Protein AF-A0A3P6SIL5-F1 (afdb_monomer_lite)

Secondary structure (DSSP, 8-state):
-HHHHHHT-S----EE-GGGGGTT-GGG--HHHHHHH-SEEE-SPPPPSSHHHHHHHHHHHHHTHHHHGGG-BTTBEEE-----TT-SS---HHHHHHHHHH-

Foldseek 3Di:
DQVVVVVVVDDDAFEEAVQQVVPPPNVPDDLVVCLVRHQEYENHDEADQELVSLVVLLVVCVVCVVVQVVSDDHSYYYDSYDQNPPDPPGDDPVSSVVSVVRD

Radius of gyration: 15.09 Å; chains: 1; bounding box: 31×32×40 Å

Sequence (103 aa):
MERALNATGRPIMYSCEWPSYLYPDQLEVNYTEIRQSCNLWRNFHDISNSWHSVLSIINFYDKWQDKLIPAAGPGGWHDPDMLIIGLNPGLTVDQAKVQMSIW

InterPro domains:
  IPR002241 Glycoside hydrolase, family 27 [PF16499] (1-103)
  IPR002241 Glycoside hydrolase, family 27 [PTHR11452] (1-103)
  IPR013785 Aldolase-type TIM barrel [G3DSA:3.20.20.70] (1-103)
  IPR017853 Glycoside hydrolase superfamily [SSF51445] (1-103)

Organism: Cylicostephanus goldi (NCBI:txid71465)

pLDDT: mean 96.78, std 3.42, range [80.44, 98.75]

Structure (mmCIF, N/CA/C/O backbone):
data_AF-A0A3P6SIL5-F1
#
_entry.id   AF-A0A3P6SIL5-F1
#
loop_
_atom_site.group_PDB
_atom_site.id
_atom_site.type_symbol
_atom_site.label_atom_id
_atom_site.label_alt_id
_atom_site.label_comp_id
_atom_site.label_asym_id
_atom_site.label_entity_id
_atom_site.label_seq_id
_atom_site.pdbx_PDB_ins_code
_atom_site.Cartn_x
_atom_site.Cartn_y
_atom_site.Cartn_z
_atom_site.occupancy
_atom_site.B_iso_or_equiv
_atom_site.auth_seq_id
_atom_site.auth_comp_id
_atom_site.auth_asym_id
_atom_site.auth_atom_id
_atom_site.pdbx_PDB_model_num
ATOM 1 N N . MET A 1 1 ? -1.647 6.738 19.312 1.00 97.06 1 MET A N 1
ATOM 2 C CA . MET A 1 1 ? -1.614 7.985 18.521 1.00 97.06 1 MET A CA 1
ATOM 3 C C . MET A 1 1 ? -2.993 8.310 17.961 1.00 97.06 1 MET A C 1
ATOM 5 O O . MET A 1 1 ? -3.436 9.426 18.181 1.00 97.06 1 MET A O 1
ATOM 9 N N . GLU A 1 2 ? -3.702 7.346 17.356 1.00 97.50 2 GLU A N 1
ATOM 10 C CA . GLU A 1 2 ? -5.097 7.500 16.882 1.00 97.50 2 GLU A CA 1
ATOM 11 C C . GLU A 1 2 ? -5.999 8.275 17.865 1.00 97.50 2 GLU A C 1
ATOM 13 O O . GLU A 1 2 ? -6.455 9.364 17.528 1.00 97.50 2 GLU A O 1
ATOM 18 N N . ARG A 1 3 ? -6.135 7.813 19.118 1.00 98.12 3 ARG A N 1
ATOM 19 C CA . ARG A 1 3 ? -6.933 8.508 20.149 1.00 98.12 3 ARG A CA 1
ATOM 20 C C . ARG A 1 3 ? -6.571 9.984 20.348 1.00 98.12 3 ARG A C 1
ATOM 22 O O . ARG A 1 3 ? -7.452 10.806 20.577 1.00 98.12 3 ARG A O 1
ATOM 29 N N . ALA A 1 4 ? -5.283 10.323 20.279 1.00 98.62 4 ALA A N 1
ATOM 30 C CA . ALA A 1 4 ? -4.813 11.696 20.463 1.00 98.62 4 ALA A CA 1
ATOM 31 C C . ALA A 1 4 ? -5.148 12.575 19.249 1.00 98.62 4 ALA A C 1
ATOM 33 O O . ALA A 1 4 ? -5.563 13.715 19.430 1.00 98.62 4 ALA A O 1
ATOM 34 N N . LEU A 1 5 ? -5.026 12.035 18.029 1.00 98.69 5 LEU A N 1
ATOM 35 C CA . LEU A 1 5 ? -5.459 12.718 16.807 1.00 98.69 5 LEU A CA 1
ATOM 36 C C . LEU A 1 5 ? -6.972 12.962 16.828 1.00 98.69 5 LEU A C 1
ATOM 38 O O . LEU A 1 5 ? -7.413 14.081 16.572 1.00 98.69 5 LEU A O 1
ATOM 42 N N . ASN A 1 6 ? -7.755 11.954 17.219 1.00 98.44 6 ASN A N 1
ATOM 43 C CA . ASN A 1 6 ? -9.209 12.058 17.336 1.00 98.44 6 ASN A CA 1
ATOM 44 C C . ASN A 1 6 ? -9.632 13.123 18.369 1.00 98.44 6 ASN A C 1
ATOM 46 O O . ASN A 1 6 ? -10.512 13.941 18.105 1.00 98.44 6 ASN A O 1
ATOM 50 N N . ALA A 1 7 ? -8.936 13.204 19.510 1.00 98.69 7 ALA A N 1
ATOM 51 C CA . ALA A 1 7 ? -9.202 14.201 20.552 1.00 98.69 7 ALA A CA 1
ATOM 52 C C . ALA A 1 7 ? -9.013 15.664 20.099 1.00 98.69 7 ALA A C 1
ATOM 54 O O . ALA A 1 7 ? -9.524 16.570 20.756 1.00 98.69 7 ALA A O 1
ATOM 55 N N . THR A 1 8 ? -8.323 15.922 18.980 1.00 98.69 8 THR A N 1
ATOM 56 C CA . THR A 1 8 ? -8.216 17.279 18.412 1.00 98.69 8 THR A CA 1
ATOM 57 C C . THR A 1 8 ? -9.531 17.788 17.809 1.00 98.69 8 THR A C 1
ATOM 59 O O . THR A 1 8 ? -9.664 18.985 17.561 1.00 98.69 8 THR A O 1
ATOM 62 N N . GLY A 1 9 ? -10.486 16.893 17.520 1.00 98.44 9 GLY A N 1
ATOM 63 C CA . GLY A 1 9 ? -11.731 17.204 16.812 1.00 98.44 9 GLY A CA 1
ATOM 64 C C . GLY A 1 9 ? -11.562 17.485 15.312 1.00 98.44 9 GLY A C 1
ATOM 65 O O . GLY A 1 9 ? -12.553 17.728 14.624 1.00 98.44 9 GLY A O 1
ATOM 66 N N . ARG A 1 10 ? -10.332 17.447 14.777 1.00 98.69 10 ARG A N 1
ATOM 67 C CA . ARG A 1 10 ? -10.052 17.616 13.346 1.00 98.69 10 ARG A CA 1
ATOM 68 C C . ARG A 1 10 ? -9.971 16.246 12.661 1.00 98.69 10 ARG A C 1
ATOM 70 O O . ARG A 1 10 ? -9.171 15.417 13.091 1.00 98.69 10 ARG A O 1
ATOM 77 N N . PRO A 1 11 ? -10.692 16.019 11.548 1.00 98.38 11 PRO A N 1
ATOM 78 C CA . PRO A 1 11 ? -10.466 14.846 10.710 1.00 98.38 11 PRO A CA 1
ATOM 79 C C . PRO A 1 11 ? -9.052 14.886 10.113 1.00 98.38 11 PRO A C 1
ATOM 81 O O . PRO A 1 11 ? -8.738 15.751 9.291 1.00 98.38 11 PRO A O 1
ATOM 84 N N . ILE A 1 12 ? -8.188 13.974 10.557 1.00 98.62 12 ILE A N 1
ATOM 85 C CA . ILE A 1 12 ? -6.806 13.826 10.092 1.00 98.62 12 ILE A CA 1
ATOM 86 C C . ILE A 1 12 ? -6.643 12.388 9.619 1.00 98.62 12 ILE A C 1
ATOM 88 O O . ILE A 1 12 ? -6.886 11.457 10.381 1.00 98.62 12 ILE A O 1
ATOM 92 N N . MET A 1 13 ? -6.233 12.216 8.364 1.00 98.31 13 MET A N 1
ATOM 93 C CA . MET A 1 13 ? -5.900 10.900 7.833 1.00 98.31 13 MET A CA 1
ATOM 94 C C . MET A 1 13 ? -4.627 10.384 8.511 1.00 98.31 13 MET A C 1
ATOM 96 O O . MET A 1 13 ? -3.633 11.108 8.585 1.00 98.31 13 MET A O 1
ATOM 100 N N . TYR A 1 14 ? -4.669 9.154 9.024 1.00 98.62 14 TYR A N 1
ATOM 101 C CA . TYR A 1 14 ? -3.564 8.554 9.762 1.00 98.62 14 TYR A CA 1
ATOM 102 C C . TYR A 1 14 ? -2.972 7.353 9.014 1.00 98.62 14 TYR A C 1
ATOM 104 O O . TYR A 1 14 ? -3.598 6.294 8.927 1.00 98.62 14 TYR A O 1
ATOM 112 N N . SER A 1 15 ? -1.760 7.544 8.483 1.00 98.62 15 SER A N 1
ATOM 113 C CA . SER A 1 15 ? -0.923 6.487 7.905 1.00 98.62 15 SER A CA 1
ATOM 114 C C . SER A 1 15 ? -0.053 5.847 8.977 1.00 98.62 15 SER A C 1
ATOM 116 O O . SER A 1 15 ? 0.610 6.550 9.743 1.00 98.62 15 SER A O 1
ATOM 118 N N . CYS A 1 16 ? -0.067 4.519 9.041 1.00 98.56 16 CYS A N 1
ATOM 119 C CA . CYS A 1 16 ? 0.640 3.746 10.050 1.00 98.56 16 CYS A CA 1
ATOM 120 C C . CYS A 1 16 ? 1.688 2.829 9.428 1.00 98.56 16 CYS A C 1
ATOM 122 O O . CYS A 1 16 ? 1.413 2.099 8.489 1.00 98.56 16 CYS A O 1
ATOM 124 N N . GLU A 1 17 ? 2.861 2.740 10.038 1.00 98.12 17 GLU A N 1
ATOM 125 C CA . GLU A 1 17 ? 3.872 1.754 9.630 1.00 98.12 17 GLU A CA 1
ATOM 126 C C . GLU A 1 17 ? 3.894 0.520 10.534 1.00 98.12 17 GLU A C 1
ATOM 128 O O . GLU A 1 17 ? 4.744 -0.344 10.395 1.00 98.12 17 GLU A O 1
ATOM 133 N N . TRP A 1 18 ? 2.948 0.409 11.469 1.00 96.81 18 TRP A N 1
ATOM 134 C CA . TRP A 1 18 ? 2.940 -0.651 12.478 1.00 96.81 18 TRP A CA 1
ATOM 135 C C . TRP A 1 18 ? 3.179 -2.070 11.907 1.00 96.81 18 TRP A C 1
ATOM 137 O O . TRP A 1 18 ? 4.097 -2.727 12.402 1.00 96.81 18 TRP A O 1
ATOM 147 N N . PRO A 1 19 ? 2.463 -2.554 10.868 1.00 96.50 19 PRO A N 1
ATOM 148 C CA . PRO A 1 19 ? 2.704 -3.908 10.371 1.00 96.50 19 PRO A CA 1
ATOM 149 C C . PRO A 1 19 ? 4.091 -4.133 9.742 1.00 96.50 19 PRO A C 1
ATOM 151 O O . PRO A 1 19 ? 4.610 -5.243 9.860 1.00 96.50 19 PRO A O 1
ATOM 154 N N . SER A 1 20 ? 4.729 -3.129 9.125 1.00 96.38 20 SER A N 1
ATOM 155 C CA . SER A 1 20 ? 6.062 -3.302 8.515 1.00 96.38 20 SER A CA 1
ATOM 156 C C . SER A 1 20 ? 7.145 -3.617 9.552 1.00 96.38 20 SER A C 1
ATOM 158 O O . SER A 1 20 ? 8.044 -4.415 9.287 1.00 96.38 20 SER A O 1
ATOM 160 N N . TYR A 1 21 ? 7.014 -3.072 10.764 1.00 95.12 21 TYR A N 1
ATOM 161 C CA . TYR A 1 21 ? 7.920 -3.327 11.888 1.00 95.12 21 TYR A CA 1
ATOM 162 C C . TYR A 1 21 ? 7.705 -4.692 12.567 1.00 95.12 21 TYR A C 1
ATOM 164 O O . TYR A 1 21 ? 8.464 -5.040 13.469 1.00 95.12 21 TYR A O 1
ATOM 172 N N . LEU A 1 22 ? 6.702 -5.470 12.142 1.00 93.00 22 LEU A N 1
ATOM 173 C CA . LEU A 1 22 ? 6.470 -6.851 12.588 1.00 93.00 22 LEU A CA 1
ATOM 174 C C . LEU A 1 22 ? 6.985 -7.896 11.581 1.00 93.00 22 LEU A C 1
ATOM 176 O O . LEU A 1 22 ? 6.844 -9.097 11.797 1.00 93.00 22 LEU A O 1
ATOM 180 N N . TYR A 1 23 ? 7.580 -7.467 10.466 1.00 87.00 23 TYR A N 1
ATOM 181 C CA . TYR A 1 23 ? 8.196 -8.366 9.491 1.00 87.00 23 TYR A CA 1
ATOM 182 C C . TYR A 1 23 ? 9.396 -9.131 10.102 1.00 87.00 23 TYR A C 1
ATOM 184 O O . TYR A 1 23 ? 10.202 -8.508 10.796 1.00 87.00 23 TYR A O 1
ATOM 192 N N . PRO A 1 24 ? 9.591 -10.439 9.809 1.00 82.94 24 PRO A N 1
ATOM 193 C CA . PRO A 1 24 ? 8.881 -11.289 8.839 1.00 82.94 24 PRO A CA 1
ATOM 194 C C . PRO A 1 24 ? 7.709 -12.103 9.417 1.00 82.94 24 PRO A C 1
ATOM 196 O O . PRO A 1 24 ? 7.241 -13.046 8.777 1.00 82.94 24 PRO A O 1
ATOM 199 N N . ASP A 1 25 ? 7.226 -11.778 10.613 1.00 86.81 25 ASP A N 1
ATOM 200 C CA . ASP A 1 25 ? 6.211 -12.575 11.300 1.00 86.81 25 ASP A CA 1
ATOM 201 C C . ASP A 1 25 ? 4.795 -12.089 10.957 1.00 86.81 25 ASP A C 1
ATOM 203 O O . ASP A 1 25 ? 4.007 -11.685 11.809 1.00 86.81 25 ASP A O 1
ATOM 207 N N . GLN A 1 26 ? 4.422 -12.155 9.672 1.00 80.44 26 GLN A N 1
ATOM 208 C CA . GLN A 1 26 ? 3.104 -11.701 9.193 1.00 80.44 26 GLN A CA 1
ATOM 209 C C . GLN A 1 26 ? 1.931 -12.386 9.891 1.00 80.44 26 GLN A C 1
ATOM 211 O O . GLN A 1 26 ? 0.833 -11.831 9.890 1.00 80.44 26 GLN A O 1
ATOM 216 N N . LEU A 1 27 ? 2.122 -13.571 10.475 1.00 83.88 27 LEU A N 1
ATOM 217 C CA . LEU A 1 27 ? 1.089 -14.265 11.243 1.00 83.88 27 LEU A CA 1
ATOM 218 C C . LEU A 1 27 ? 0.702 -13.506 12.522 1.00 83.88 27 LEU A C 1
ATOM 220 O O . LEU A 1 27 ? -0.485 -13.488 12.840 1.00 83.88 27 LEU A O 1
ATOM 224 N N . GLU A 1 28 ? 1.638 -12.784 13.141 1.00 88.69 28 GLU A N 1
ATOM 225 C CA . GLU A 1 28 ? 1.430 -11.985 14.360 1.00 88.69 28 GLU A CA 1
ATOM 226 C C . GLU A 1 28 ? 0.641 -10.689 14.100 1.00 88.69 28 GLU A C 1
ATOM 228 O O . GLU A 1 28 ? 0.098 -10.072 15.015 1.00 88.69 28 GLU A O 1
ATOM 233 N N . VAL A 1 29 ? 0.533 -10.262 12.838 1.00 94.56 29 VAL A N 1
ATOM 234 C CA . VAL A 1 29 ? -0.162 -9.020 12.479 1.00 94.56 29 VAL A CA 1
ATOM 235 C C . VAL A 1 29 ? -1.678 -9.182 12.622 1.00 94.56 29 VAL A C 1
ATOM 237 O O . VAL A 1 29 ? -2.306 -9.958 11.890 1.00 94.56 29 VAL A O 1
ATOM 240 N N . ASN A 1 30 ? -2.283 -8.396 13.516 1.00 95.81 30 ASN A N 1
ATOM 241 C CA . ASN A 1 30 ? -3.731 -8.301 13.690 1.00 95.81 30 ASN A CA 1
ATOM 242 C C . ASN A 1 30 ? -4.320 -7.142 12.867 1.00 95.81 30 ASN A C 1
ATOM 244 O O . ASN A 1 30 ? -4.455 -6.014 13.344 1.00 95.81 30 ASN A O 1
ATOM 248 N N . TYR A 1 31 ? -4.721 -7.425 11.627 1.00 96.69 31 TYR A N 1
ATOM 249 C CA . TYR A 1 31 ? -5.293 -6.404 10.742 1.00 96.69 31 TYR A CA 1
ATOM 250 C C . TYR A 1 31 ? -6.622 -5.815 11.231 1.00 96.69 31 TYR A C 1
ATOM 252 O O . TYR A 1 31 ? -6.949 -4.689 10.860 1.00 96.69 31 TYR A O 1
ATOM 260 N N . THR A 1 32 ? -7.369 -6.518 12.088 1.00 96.06 32 THR A N 1
ATOM 261 C CA . THR A 1 32 ? -8.599 -5.980 12.688 1.00 96.06 32 THR A CA 1
ATOM 262 C C . THR A 1 32 ? -8.291 -4.771 13.569 1.00 96.06 32 THR A C 1
ATOM 264 O O . THR A 1 32 ? -8.969 -3.750 13.478 1.00 96.06 32 THR A O 1
ATOM 267 N N . GLU A 1 33 ? -7.243 -4.859 14.388 1.00 96.62 33 GLU A N 1
ATOM 268 C CA . GLU A 1 33 ? -6.824 -3.781 15.293 1.00 96.62 33 GLU A CA 1
ATOM 269 C C . GLU A 1 33 ? -6.181 -2.611 14.536 1.00 96.62 33 GLU A C 1
ATOM 271 O O . GLU A 1 33 ? -6.466 -1.441 14.811 1.00 96.62 33 GLU A O 1
ATOM 276 N N . ILE A 1 34 ? -5.370 -2.922 13.523 1.00 97.56 34 ILE A N 1
ATOM 277 C CA . ILE A 1 34 ? -4.747 -1.913 12.659 1.00 97.56 34 ILE A CA 1
ATOM 278 C C . ILE A 1 34 ? -5.822 -1.122 11.915 1.00 97.56 34 ILE A C 1
ATOM 280 O O . ILE A 1 34 ? -5.797 0.107 11.935 1.00 97.56 34 ILE A O 1
ATOM 284 N N . ARG A 1 35 ? -6.821 -1.800 11.338 1.00 97.38 35 ARG A N 1
ATOM 285 C CA . ARG A 1 35 ? -7.933 -1.152 10.630 1.00 97.38 35 ARG A CA 1
ATOM 286 C C . ARG A 1 35 ? -8.774 -0.255 11.539 1.00 97.38 35 ARG A C 1
ATOM 288 O O . ARG A 1 35 ? -9.277 0.765 11.083 1.00 97.38 35 ARG A O 1
ATOM 295 N N . GLN A 1 36 ? -8.939 -0.617 12.811 1.00 96.81 36 GLN A N 1
ATOM 296 C CA . GLN A 1 36 ? -9.637 0.234 13.782 1.00 96.81 36 GLN A CA 1
ATOM 297 C C . GLN A 1 36 ? -8.853 1.510 14.112 1.00 96.81 36 GLN A C 1
ATOM 299 O O . GLN A 1 36 ? -9.452 2.498 14.529 1.00 96.81 36 GLN A O 1
ATOM 304 N N . SER A 1 37 ? -7.532 1.486 13.925 1.00 97.75 37 SER A N 1
ATOM 305 C CA . SER A 1 37 ? -6.630 2.552 14.359 1.00 97.75 37 SER A CA 1
ATOM 306 C C . SER A 1 37 ? -6.133 3.451 13.220 1.00 97.75 37 SER A C 1
ATOM 308 O O . SER A 1 37 ? -5.782 4.601 13.465 1.00 97.75 37 SER A O 1
ATOM 310 N N . CYS A 1 38 ? -6.055 2.939 11.990 1.00 98.56 38 CYS A N 1
ATOM 311 C CA . CYS A 1 38 ? -5.299 3.533 10.886 1.00 98.56 38 CYS A CA 1
ATOM 312 C C . CYS A 1 38 ? -6.136 3.613 9.605 1.00 98.56 38 CYS A C 1
ATOM 314 O O . CYS A 1 38 ? -6.896 2.699 9.294 1.00 98.56 38 CYS A O 1
ATOM 316 N N . ASN A 1 39 ? -5.955 4.678 8.817 1.00 98.75 39 ASN A N 1
ATOM 317 C CA . ASN A 1 39 ? -6.636 4.821 7.524 1.00 98.75 39 ASN A CA 1
ATOM 318 C C . ASN A 1 39 ? -5.938 4.077 6.387 1.00 98.75 39 ASN A C 1
ATOM 320 O O . ASN A 1 39 ? -6.571 3.703 5.400 1.00 98.75 39 ASN A O 1
ATOM 324 N N . LEU A 1 40 ? -4.636 3.879 6.530 1.00 98.62 40 LEU A N 1
ATOM 325 C CA . LEU A 1 40 ? -3.820 3.011 5.702 1.00 98.62 40 LEU A CA 1
ATOM 326 C C . LEU A 1 40 ? -2.602 2.552 6.495 1.00 98.62 40 LEU A C 1
ATOM 328 O O . LEU A 1 40 ? -2.256 3.165 7.514 1.00 98.62 40 LEU A O 1
ATOM 332 N N . TRP A 1 41 ? -1.967 1.481 6.035 1.00 98.50 41 TRP A N 1
ATOM 333 C CA . TRP A 1 41 ? -0.800 0.941 6.710 1.00 98.50 41 TRP A CA 1
ATOM 334 C C . TRP A 1 41 ? 0.216 0.273 5.784 1.00 98.50 41 TRP A C 1
ATOM 336 O O . TRP A 1 41 ? -0.142 -0.523 4.914 1.00 98.50 41 TRP A O 1
ATOM 346 N N . ARG A 1 42 ? 1.502 0.554 6.024 1.00 98.50 42 ARG A N 1
ATOM 347 C CA . ARG A 1 42 ? 2.623 -0.071 5.312 1.00 98.50 42 ARG A CA 1
ATOM 348 C C . ARG A 1 42 ? 2.825 -1.494 5.820 1.00 98.50 42 ARG A C 1
ATOM 350 O O . ARG A 1 42 ? 3.071 -1.695 7.008 1.00 98.50 42 ARG A O 1
ATOM 357 N N . ASN A 1 43 ? 2.747 -2.478 4.926 1.00 97.25 43 ASN A N 1
ATOM 358 C CA . ASN A 1 43 ? 2.899 -3.895 5.291 1.00 97.25 43 ASN A CA 1
ATOM 359 C C . ASN A 1 43 ? 4.319 -4.444 5.134 1.00 97.25 43 ASN A C 1
ATOM 361 O O . ASN A 1 43 ? 4.666 -5.439 5.770 1.00 97.25 43 ASN A O 1
ATOM 365 N N . PHE A 1 44 ? 5.109 -3.850 4.242 1.00 97.38 44 PHE A N 1
ATOM 366 C CA . PHE A 1 44 ? 6.361 -4.431 3.765 1.00 97.38 44 PHE A CA 1
ATOM 367 C C . PHE A 1 44 ? 7.471 -3.380 3.663 1.00 97.38 44 PHE A C 1
ATOM 369 O O . PHE A 1 44 ? 7.289 -2.253 4.112 1.00 97.38 44 PHE A O 1
ATOM 376 N N . HIS A 1 45 ? 8.635 -3.774 3.149 1.00 96.94 45 HIS A N 1
ATOM 377 C CA . HIS A 1 45 ? 9.816 -2.924 3.032 1.00 96.94 45 HIS A CA 1
ATOM 378 C C . HIS A 1 45 ? 9.589 -1.683 2.168 1.00 96.94 45 HIS A C 1
ATOM 380 O O . HIS A 1 45 ? 8.758 -1.688 1.260 1.00 96.94 45 HIS A O 1
ATOM 386 N N . ASP A 1 46 ? 10.404 -0.664 2.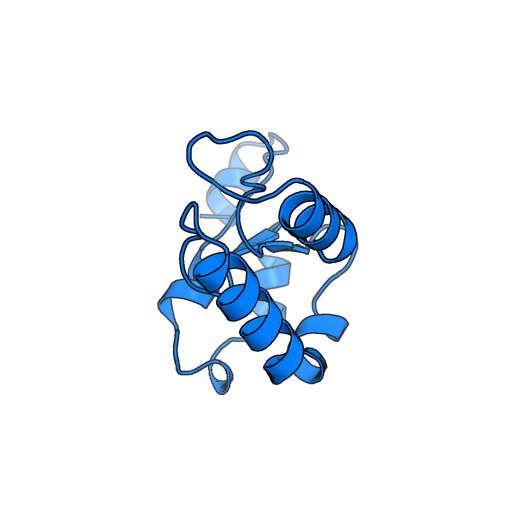434 1.00 98.44 46 ASP A N 1
ATOM 387 C CA . ASP A 1 46 ? 10.468 0.559 1.645 1.00 98.44 46 ASP A CA 1
ATOM 388 C C . ASP A 1 46 ? 10.725 0.260 0.164 1.00 98.44 46 ASP A C 1
ATOM 390 O O . ASP A 1 46 ? 11.588 -0.555 -0.196 1.00 98.44 46 ASP A O 1
ATOM 394 N N . ILE A 1 47 ? 10.012 0.967 -0.709 1.00 98.50 47 ILE A N 1
ATOM 395 C CA . ILE A 1 47 ? 10.275 0.934 -2.136 1.00 98.50 47 ILE A CA 1
ATOM 396 C C . ILE A 1 47 ? 11.572 1.683 -2.443 1.00 98.50 47 ILE A C 1
ATOM 398 O O . ILE A 1 47 ? 11.783 2.838 -2.077 1.00 98.50 47 ILE A O 1
ATOM 402 N N . SER A 1 48 ? 12.458 1.019 -3.174 1.00 97.94 48 SER A N 1
ATOM 403 C CA . SER A 1 48 ? 13.611 1.647 -3.808 1.00 97.94 48 SER A CA 1
ATOM 404 C C . SER A 1 48 ? 13.324 1.877 -5.286 1.00 97.94 48 SER A C 1
ATOM 406 O O . SER A 1 48 ? 12.519 1.171 -5.894 1.00 97.94 48 SER A O 1
ATOM 408 N N . ASN A 1 49 ? 14.015 2.845 -5.889 1.00 97.44 49 ASN A N 1
ATOM 409 C CA . ASN A 1 49 ? 13.891 3.168 -7.309 1.00 97.44 49 ASN A CA 1
ATOM 410 C C . ASN A 1 49 ? 14.536 2.083 -8.205 1.00 97.44 49 ASN A C 1
ATOM 412 O O . ASN A 1 49 ? 15.555 2.306 -8.858 1.00 97.44 49 ASN A O 1
ATOM 416 N N . SER A 1 50 ? 13.987 0.867 -8.172 1.00 97.88 50 SER A N 1
ATOM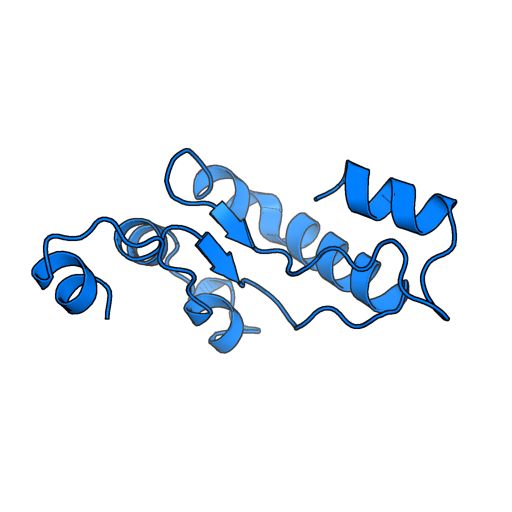 417 C CA . SER A 1 50 ? 14.454 -0.292 -8.925 1.00 97.88 50 SER A CA 1
ATOM 418 C C . SER A 1 50 ? 13.312 -1.263 -9.235 1.00 97.88 50 SER A C 1
ATOM 420 O O . SER A 1 50 ? 12.400 -1.469 -8.433 1.00 97.88 50 SER A O 1
ATOM 422 N N . TRP A 1 51 ? 13.398 -1.935 -10.386 1.00 98.06 51 TRP A N 1
ATOM 423 C CA . TRP A 1 51 ? 12.432 -2.972 -10.766 1.00 98.06 51 TRP A CA 1
ATOM 424 C C . TRP A 1 51 ? 12.399 -4.148 -9.783 1.00 98.06 51 TRP A C 1
ATOM 426 O O . TRP A 1 51 ? 11.343 -4.720 -9.523 1.00 98.06 51 TRP A O 1
ATOM 436 N N . HIS A 1 52 ? 13.551 -4.485 -9.199 1.00 98.31 52 HIS A N 1
ATOM 437 C CA . HIS A 1 52 ? 13.641 -5.538 -8.193 1.00 98.31 52 HIS A CA 1
ATOM 438 C C . HIS A 1 52 ? 12.787 -5.220 -6.958 1.00 98.31 52 HIS A C 1
ATOM 440 O O . HIS A 1 52 ? 12.110 -6.107 -6.448 1.00 98.31 52 HIS A O 1
ATOM 446 N N . SER A 1 53 ? 12.769 -3.955 -6.524 1.00 98.38 53 SER A N 1
ATOM 447 C CA . SER A 1 53 ? 11.935 -3.505 -5.405 1.00 98.38 53 SER A CA 1
ATOM 448 C C . SER A 1 53 ? 10.447 -3.593 -5.710 1.00 98.38 53 SER A C 1
ATOM 450 O O . SER A 1 53 ? 9.672 -4.041 -4.875 1.00 98.38 53 SER A O 1
ATOM 452 N N . VAL A 1 54 ? 10.044 -3.191 -6.919 1.00 98.69 54 VAL A N 1
ATOM 453 C CA . VAL A 1 54 ? 8.646 -3.290 -7.360 1.00 98.69 54 VAL A CA 1
ATOM 454 C C . VAL A 1 54 ? 8.188 -4.747 -7.320 1.00 98.69 54 VAL A C 1
ATOM 456 O O . VAL A 1 54 ? 7.152 -5.059 -6.740 1.00 98.69 54 VAL A O 1
ATOM 459 N N . LEU A 1 55 ? 8.993 -5.660 -7.871 1.00 98.56 55 LEU A N 1
ATOM 460 C CA . LEU A 1 55 ? 8.677 -7.086 -7.866 1.00 98.56 55 LEU A CA 1
ATOM 461 C C . LEU A 1 55 ? 8.666 -7.698 -6.463 1.00 98.56 55 LEU A C 1
ATOM 463 O O . LEU A 1 55 ? 7.819 -8.545 -6.193 1.00 98.56 55 LEU A O 1
ATOM 467 N N . SER A 1 56 ? 9.580 -7.307 -5.570 1.00 98.50 56 SER A N 1
ATOM 468 C CA . SER A 1 56 ? 9.597 -7.854 -4.209 1.00 98.50 56 SER A CA 1
ATOM 469 C C . SER A 1 56 ? 8.334 -7.475 -3.431 1.00 98.50 56 SER A C 1
ATOM 471 O O . SER A 1 56 ? 7.786 -8.325 -2.731 1.00 98.50 56 SER A O 1
ATOM 473 N N . ILE A 1 57 ? 7.829 -6.250 -3.616 1.00 98.75 57 ILE A N 1
ATOM 474 C CA . ILE A 1 57 ? 6.561 -5.787 -3.040 1.00 98.75 57 ILE A CA 1
ATOM 475 C C . ILE A 1 57 ? 5.386 -6.575 -3.627 1.00 98.75 57 ILE A C 1
ATOM 477 O O . ILE A 1 57 ? 4.612 -7.150 -2.864 1.00 98.75 57 ILE A O 1
ATOM 481 N N . ILE A 1 58 ? 5.279 -6.684 -4.957 1.00 98.69 58 ILE A N 1
ATOM 482 C CA . ILE A 1 58 ? 4.209 -7.465 -5.608 1.00 98.69 58 ILE A CA 1
ATOM 483 C C . ILE A 1 58 ? 4.196 -8.910 -5.082 1.00 98.69 58 ILE A C 1
ATOM 485 O O . ILE A 1 58 ? 3.149 -9.414 -4.682 1.00 98.69 58 ILE A O 1
ATOM 489 N N . ASN A 1 59 ? 5.364 -9.555 -5.006 1.00 98.50 59 ASN A N 1
ATOM 490 C CA . ASN A 1 59 ? 5.491 -10.931 -4.519 1.00 98.50 59 ASN A CA 1
ATOM 491 C C . ASN A 1 59 ? 5.091 -11.081 -3.043 1.00 98.50 59 ASN A C 1
ATOM 493 O O . ASN A 1 59 ? 4.542 -12.112 -2.657 1.00 98.50 59 ASN A O 1
ATOM 497 N N . PHE A 1 60 ? 5.367 -10.079 -2.201 1.00 97.75 60 PHE A N 1
ATOM 498 C CA . PHE A 1 60 ? 4.914 -10.082 -0.811 1.00 97.75 60 PHE A CA 1
ATOM 499 C C . PHE A 1 60 ? 3.383 -10.056 -0.728 1.00 97.75 60 PHE A C 1
ATOM 501 O O . PHE A 1 60 ? 2.796 -10.850 0.009 1.00 97.75 60 PHE A O 1
ATOM 508 N N . TYR A 1 61 ? 2.743 -9.168 -1.491 1.00 97.81 61 TYR A N 1
ATOM 509 C CA . TYR A 1 61 ? 1.289 -9.033 -1.493 1.00 97.81 61 TYR A CA 1
ATOM 510 C C . TYR A 1 61 ? 0.593 -10.271 -2.064 1.00 97.81 61 TYR A C 1
ATOM 512 O O . TYR A 1 61 ? -0.371 -10.735 -1.462 1.00 97.81 61 TYR A O 1
ATOM 520 N N . ASP A 1 62 ? 1.116 -10.854 -3.147 1.00 98.12 62 ASP A N 1
ATOM 521 C CA . ASP A 1 62 ? 0.608 -12.108 -3.721 1.00 98.12 62 ASP A CA 1
ATOM 522 C C . ASP A 1 62 ? 0.692 -13.269 -2.717 1.00 98.12 62 ASP A C 1
ATOM 524 O O . ASP A 1 62 ? -0.294 -13.964 -2.462 1.00 98.12 62 ASP A O 1
ATOM 528 N N . LYS A 1 63 ? 1.844 -13.417 -2.046 1.00 97.00 63 LYS A N 1
ATOM 529 C CA . LYS A 1 63 ? 2.067 -14.471 -1.045 1.00 97.00 63 LYS A CA 1
ATOM 530 C C . LYS A 1 63 ? 1.078 -14.411 0.124 1.00 97.00 63 LYS A C 1
ATOM 532 O O . LYS A 1 63 ? 0.725 -15.453 0.672 1.00 97.00 63 LYS A O 1
ATOM 537 N N . TRP A 1 64 ? 0.669 -13.213 0.540 1.00 96.50 64 TRP A N 1
ATOM 538 C CA . TRP A 1 64 ? -0.181 -13.004 1.718 1.00 96.50 64 TRP A CA 1
ATOM 539 C C . TRP A 1 64 ? -1.619 -12.594 1.378 1.00 96.50 64 TRP A C 1
ATOM 541 O O . TRP A 1 64 ? -2.376 -12.229 2.282 1.00 96.50 64 TRP A O 1
ATOM 551 N N . GLN A 1 65 ? -2.018 -12.671 0.105 1.00 96.56 65 GLN A N 1
ATOM 552 C CA . GLN A 1 65 ? -3.276 -12.108 -0.388 1.00 96.56 65 GLN A CA 1
ATOM 553 C C . GLN A 1 65 ? -4.514 -12.593 0.379 1.00 96.56 65 GLN A C 1
ATOM 555 O O . GLN A 1 65 ? -5.363 -11.775 0.723 1.00 96.56 65 GLN A O 1
ATOM 560 N N . ASP A 1 66 ? -4.574 -13.871 0.765 1.00 96.00 66 ASP A N 1
ATOM 561 C CA . ASP A 1 66 ? -5.715 -14.439 1.500 1.00 96.00 66 ASP A CA 1
ATOM 562 C C . ASP A 1 66 ? -5.920 -13.785 2.877 1.00 96.00 66 ASP A C 1
ATOM 564 O O . ASP A 1 66 ? -7.048 -13.661 3.355 1.00 96.00 66 ASP A O 1
ATOM 568 N N . LYS A 1 67 ? -4.833 -13.325 3.513 1.00 94.50 67 LYS A N 1
ATOM 569 C CA . LYS A 1 67 ? -4.879 -12.587 4.784 1.00 94.50 67 LYS A CA 1
ATOM 570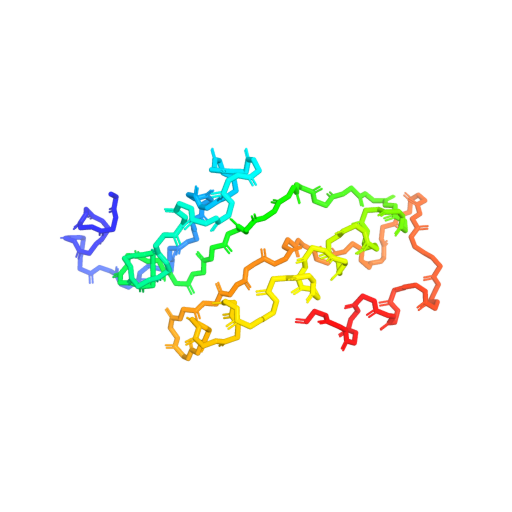 C C . LYS A 1 67 ? -5.110 -11.090 4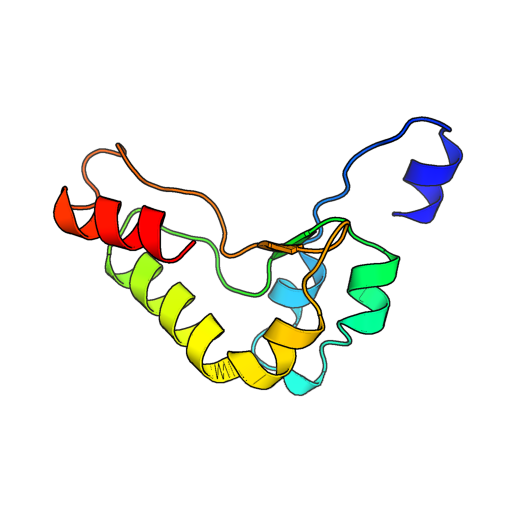.564 1.00 94.50 67 LYS A C 1
ATOM 572 O O . LYS A 1 67 ? -5.763 -10.449 5.385 1.00 94.50 67 LYS A O 1
ATOM 577 N N . LEU A 1 68 ? -4.562 -10.525 3.487 1.00 96.25 68 LEU A N 1
ATOM 578 C CA . LEU A 1 68 ? -4.602 -9.087 3.215 1.00 96.25 68 LEU A CA 1
ATOM 579 C C . LEU A 1 68 ? -5.943 -8.643 2.618 1.00 96.25 68 LEU A C 1
ATOM 581 O O . LEU A 1 68 ? -6.530 -7.682 3.112 1.00 96.25 68 LEU A O 1
ATOM 585 N N . ILE A 1 69 ? -6.459 -9.331 1.598 1.00 97.50 69 ILE A N 1
ATOM 586 C CA . ILE A 1 69 ? -7.666 -8.926 0.857 1.00 97.50 69 ILE A CA 1
ATOM 587 C C . ILE A 1 69 ? -8.856 -8.622 1.789 1.00 97.50 69 ILE A C 1
ATOM 589 O O . ILE A 1 69 ? -9.439 -7.546 1.645 1.00 97.50 69 ILE A O 1
ATOM 593 N N . PRO A 1 70 ? -9.196 -9.460 2.793 1.00 97.06 70 PRO A N 1
ATOM 594 C CA . PRO A 1 70 ? -10.345 -9.195 3.665 1.00 97.06 70 PRO A CA 1
ATOM 595 C C . PRO A 1 70 ? -10.189 -7.965 4.572 1.00 97.06 70 PRO A C 1
ATOM 597 O O . PRO A 1 70 ? -11.180 -7.461 5.097 1.00 97.06 70 PRO A O 1
ATOM 600 N N . ALA A 1 71 ? -8.960 -7.490 4.796 1.00 96.75 71 ALA A N 1
ATOM 601 C CA . ALA A 1 71 ? -8.677 -6.364 5.682 1.00 96.75 71 ALA A CA 1
ATOM 602 C C . ALA A 1 71 ? -8.810 -4.992 4.999 1.00 96.75 71 ALA A C 1
ATOM 604 O O . ALA A 1 71 ? -8.935 -3.977 5.694 1.00 96.75 71 ALA A O 1
ATOM 605 N N . ALA A 1 72 ? -8.775 -4.937 3.665 1.00 97.50 72 ALA A N 1
ATOM 606 C CA . ALA A 1 72 ? -8.872 -3.697 2.901 1.00 97.50 72 ALA A CA 1
ATOM 607 C C . ALA A 1 72 ? -10.328 -3.303 2.613 1.00 97.50 72 ALA A C 1
ATOM 609 O O . ALA A 1 72 ? -11.208 -4.142 2.447 1.00 97.50 72 ALA A O 1
ATOM 610 N N . GLY A 1 73 ? -10.586 -2.000 2.532 1.00 97.62 73 GLY A N 1
ATOM 611 C CA . GLY A 1 73 ? -11.900 -1.448 2.199 1.00 97.62 73 GLY A CA 1
ATOM 612 C C . GLY A 1 73 ? -12.051 -0.010 2.692 1.00 97.62 73 GLY A C 1
ATOM 613 O O . GLY A 1 73 ? -11.178 0.471 3.415 1.00 97.62 73 GLY A O 1
ATOM 614 N N . PRO A 1 74 ? -13.166 0.683 2.395 1.00 98.38 74 PRO A N 1
ATOM 615 C CA . PRO A 1 74 ? -13.341 2.104 2.706 1.0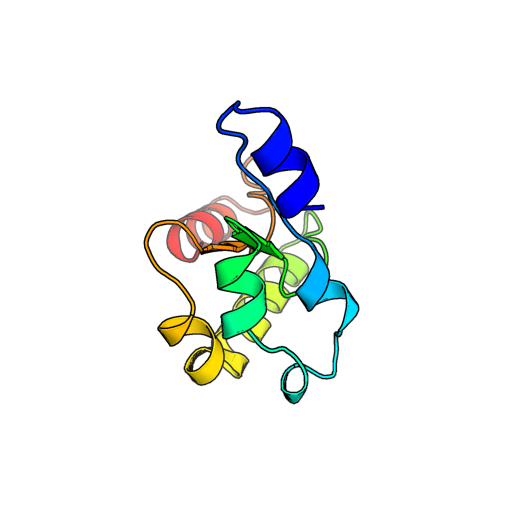0 98.38 74 PRO A CA 1
ATOM 616 C C . PRO A 1 74 ? -12.894 2.488 4.124 1.00 98.38 74 PRO A C 1
ATOM 618 O O . PRO A 1 74 ? -13.356 1.909 5.106 1.00 98.38 74 PRO A O 1
ATOM 621 N N . GLY A 1 75 ? -11.963 3.440 4.218 1.00 97.44 75 GLY A N 1
ATOM 622 C CA . GLY A 1 75 ? -11.406 3.925 5.485 1.00 97.44 75 GLY A CA 1
ATOM 623 C C . GLY A 1 75 ? -10.222 3.130 6.049 1.00 97.44 75 GLY A C 1
ATOM 624 O O . GLY A 1 75 ? -9.715 3.539 7.087 1.00 97.44 75 GLY A O 1
ATOM 625 N N . GLY A 1 76 ? -9.773 2.059 5.382 1.00 98.19 76 GLY A N 1
ATOM 626 C CA . GLY A 1 76 ? -8.610 1.256 5.771 1.00 98.19 76 GLY A CA 1
ATOM 627 C C . GLY A 1 76 ? -7.975 0.550 4.570 1.00 98.19 76 GLY A C 1
ATOM 628 O O . GLY A 1 76 ? -8.574 -0.379 4.019 1.00 98.19 76 GLY A O 1
ATOM 629 N N . TRP A 1 77 ? -6.780 0.978 4.172 1.00 98.62 77 TRP A N 1
ATOM 630 C CA . TRP A 1 77 ? -6.100 0.508 2.961 1.00 98.62 77 TRP A CA 1
ATOM 631 C C . TRP A 1 77 ? -4.723 -0.081 3.255 1.00 98.62 77 TRP A C 1
ATOM 633 O O . TRP A 1 77 ? -4.003 0.384 4.135 1.00 98.62 77 TRP A O 1
ATOM 643 N N . HIS A 1 78 ? -4.325 -1.079 2.476 1.00 98.31 78 HIS A N 1
ATOM 644 C CA . HIS A 1 78 ? -2.927 -1.493 2.461 1.00 98.31 78 HIS A CA 1
ATOM 645 C C . HIS A 1 78 ? -2.095 -0.465 1.701 1.00 98.31 78 HIS A C 1
ATOM 647 O O . HIS A 1 78 ? -2.533 0.033 0.667 1.00 98.31 78 HIS A O 1
ATOM 653 N N . ASP A 1 79 ? -0.903 -0.178 2.205 1.00 98.69 79 ASP A N 1
ATOM 654 C CA . ASP A 1 79 ? 0.066 0.711 1.575 1.00 98.69 79 ASP A CA 1
ATOM 655 C C . ASP A 1 79 ? 1.255 -0.123 1.051 1.00 98.69 79 ASP A C 1
ATOM 657 O O . ASP A 1 79 ? 2.066 -0.625 1.845 1.00 98.69 79 ASP A O 1
ATOM 661 N N . PRO A 1 80 ? 1.340 -0.375 -0.272 1.00 98.31 80 PRO A N 1
ATOM 662 C CA . PRO A 1 80 ? 2.495 -1.001 -0.920 1.00 98.31 80 PRO A CA 1
ATOM 663 C C . PRO A 1 80 ? 3.658 -0.021 -1.160 1.00 98.31 80 PRO A C 1
ATOM 665 O O . PRO A 1 80 ? 4.579 -0.354 -1.903 1.00 98.31 80 PRO A O 1
ATOM 668 N N . ASP A 1 81 ? 3.634 1.149 -0.517 1.00 98.56 81 ASP A N 1
ATOM 669 C CA . ASP A 1 81 ? 4.573 2.257 -0.674 1.00 98.56 81 ASP A CA 1
ATOM 670 C C . ASP A 1 81 ? 4.417 3.007 -2.016 1.00 98.56 81 ASP A C 1
ATOM 672 O O . ASP A 1 81 ? 3.570 2.702 -2.862 1.00 98.56 81 ASP A O 1
ATOM 676 N N . MET A 1 82 ? 5.209 4.062 -2.184 1.00 98.56 82 MET A N 1
ATOM 677 C CA . MET A 1 82 ? 5.066 5.096 -3.204 1.00 98.56 82 MET A CA 1
ATOM 678 C C . MET A 1 82 ? 5.156 4.590 -4.654 1.00 98.56 82 MET A C 1
ATOM 680 O O . MET A 1 82 ? 5.897 3.667 -4.997 1.00 98.56 82 MET A O 1
ATOM 684 N N . LEU A 1 83 ? 4.497 5.316 -5.562 1.00 98.62 83 LEU A N 1
ATOM 685 C CA . LEU A 1 83 ? 4.795 5.231 -6.992 1.00 98.62 83 LEU A CA 1
ATOM 686 C C . LEU A 1 83 ? 6.178 5.834 -7.276 1.00 98.62 83 LEU A C 1
ATOM 688 O O . LEU A 1 83 ? 6.456 6.968 -6.890 1.00 98.62 83 LEU A O 1
ATOM 692 N N . ILE A 1 84 ? 7.021 5.105 -8.011 1.00 98.31 84 ILE A N 1
ATOM 693 C CA . ILE A 1 84 ? 8.358 5.564 -8.442 1.00 98.31 84 ILE A CA 1
ATOM 694 C C . ILE A 1 84 ? 8.391 5.913 -9.940 1.00 98.31 84 ILE A C 1
ATOM 696 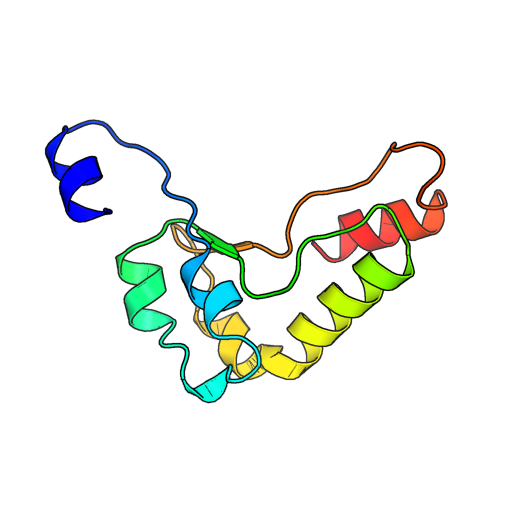O O . ILE A 1 84 ? 9.450 6.071 -10.550 1.00 98.31 84 ILE A O 1
ATOM 700 N N . ILE A 1 85 ? 7.211 6.032 -10.550 1.00 98.12 85 ILE A N 1
ATOM 701 C CA . ILE A 1 85 ? 7.016 6.383 -11.956 1.00 98.12 85 ILE A CA 1
ATOM 702 C C . ILE A 1 85 ? 7.608 7.771 -12.231 1.00 98.12 85 ILE A C 1
ATOM 704 O O . ILE A 1 85 ? 7.274 8.748 -11.565 1.00 98.12 85 ILE A O 1
ATOM 708 N N . GLY A 1 86 ? 8.463 7.865 -13.251 1.00 96.00 86 GLY A N 1
ATOM 709 C CA . GLY A 1 86 ? 9.073 9.127 -13.685 1.00 96.00 86 GLY A CA 1
ATOM 710 C C . GLY A 1 86 ? 10.393 9.487 -12.993 1.00 96.00 86 GLY A C 1
ATOM 711 O O . GLY A 1 86 ? 11.005 10.487 -13.369 1.00 96.00 86 GLY A O 1
ATOM 712 N N . LEU A 1 87 ? 10.869 8.683 -12.034 1.00 95.50 87 LEU A N 1
ATOM 713 C CA . LEU A 1 87 ? 12.202 8.855 -11.448 1.00 95.50 87 LEU A CA 1
ATOM 714 C C . LEU A 1 87 ? 13.305 8.388 -12.415 1.00 95.50 87 LEU A C 1
ATOM 716 O O . LEU A 1 87 ? 13.161 7.366 -13.084 1.00 95.50 87 LEU A O 1
ATOM 720 N N . ASN A 1 88 ? 14.424 9.125 -12.468 1.00 89.25 88 ASN A N 1
ATOM 721 C CA . ASN A 1 88 ? 15.541 8.873 -13.388 1.00 89.25 88 ASN A CA 1
ATOM 722 C C . ASN A 1 88 ? 16.907 8.867 -12.663 1.00 89.25 88 ASN A C 1
ATOM 724 O O . ASN A 1 88 ? 17.179 9.809 -11.916 1.00 89.25 88 ASN A O 1
ATOM 728 N N . PRO A 1 89 ? 17.796 7.882 -12.923 1.00 90.38 89 PRO A N 1
ATOM 729 C CA . PRO A 1 89 ? 17.520 6.629 -13.641 1.00 90.38 89 PRO A CA 1
ATOM 730 C C . PRO A 1 89 ? 16.533 5.763 -12.840 1.00 90.38 89 PRO A C 1
ATOM 732 O O . PRO A 1 89 ? 16.534 5.837 -11.618 1.00 90.38 89 PRO A O 1
ATOM 735 N N . GLY A 1 90 ? 15.684 4.967 -13.492 1.00 92.19 90 GLY A N 1
ATOM 736 C CA . GLY A 1 90 ? 14.624 4.229 -12.797 1.00 92.19 90 GLY A CA 1
ATOM 737 C C . GLY A 1 90 ? 13.934 3.187 -13.671 1.00 92.19 90 GLY A C 1
ATOM 738 O O . GLY A 1 90 ? 14.581 2.506 -14.469 1.00 92.19 90 GLY A O 1
ATOM 739 N N . LEU A 1 91 ? 12.619 3.050 -13.502 1.00 97.94 91 LEU A N 1
ATOM 740 C CA . LEU A 1 91 ? 11.807 2.083 -14.240 1.00 97.94 91 LEU A CA 1
ATOM 741 C C . LEU A 1 91 ? 11.794 2.363 -15.750 1.00 97.94 91 LEU A C 1
ATOM 743 O O . LEU A 1 91 ? 11.724 3.513 -16.187 1.00 97.94 91 LEU A O 1
ATOM 747 N N . THR A 1 92 ? 11.772 1.302 -16.561 1.00 98.06 92 THR A N 1
ATOM 748 C CA . THR A 1 92 ? 11.393 1.433 -17.976 1.00 98.06 92 THR A CA 1
ATOM 749 C C . THR A 1 92 ? 9.922 1.842 -18.094 1.00 98.06 92 THR A C 1
ATOM 751 O O . THR A 1 92 ? 9.134 1.659 -17.164 1.00 98.06 92 THR A O 1
ATOM 754 N N . VAL A 1 93 ? 9.511 2.350 -19.260 1.00 98.00 93 VAL A N 1
ATOM 755 C CA . VAL A 1 93 ? 8.101 2.707 -19.519 1.00 98.00 93 VAL A CA 1
ATOM 756 C C . VAL A 1 93 ? 7.160 1.529 -19.249 1.00 98.00 93 VAL A C 1
ATOM 758 O O . VAL A 1 93 ? 6.083 1.718 -18.688 1.00 98.00 93 VAL A O 1
ATOM 761 N N . ASP A 1 94 ? 7.565 0.311 -19.604 1.00 98.56 94 ASP A N 1
ATOM 762 C CA . ASP A 1 94 ? 6.732 -0.872 -19.389 1.00 98.56 94 ASP A CA 1
ATOM 763 C C . ASP A 1 94 ? 6.691 -1.286 -17.915 1.00 98.56 94 ASP A C 1
ATOM 765 O O . ASP A 1 94 ? 5.624 -1.615 -17.407 1.00 98.56 94 ASP A O 1
ATOM 769 N N . GLN A 1 95 ? 7.802 -1.168 -17.184 1.00 98.56 95 GLN A N 1
ATOM 770 C CA . GLN A 1 95 ? 7.822 -1.398 -15.735 1.00 98.56 95 GLN A CA 1
ATOM 771 C C . GLN A 1 95 ? 6.962 -0.375 -14.978 1.00 98.56 95 GLN A C 1
ATOM 773 O O . GLN A 1 95 ? 6.250 -0.738 -14.045 1.00 98.56 95 GLN A O 1
ATOM 778 N N . ALA A 1 96 ? 6.968 0.889 -15.408 1.00 98.44 96 ALA A N 1
ATOM 779 C CA . ALA A 1 96 ? 6.114 1.933 -14.846 1.00 98.44 96 ALA A CA 1
ATOM 780 C C . ALA A 1 96 ? 4.620 1.651 -15.081 1.00 98.44 96 ALA A C 1
ATOM 782 O O . ALA A 1 96 ? 3.810 1.822 -14.170 1.00 98.44 96 ALA A O 1
ATOM 783 N N . LYS A 1 97 ? 4.247 1.166 -16.276 1.00 98.62 97 LYS A N 1
ATOM 784 C CA . LYS A 1 97 ? 2.871 0.716 -16.554 1.00 98.62 97 LYS A CA 1
ATOM 785 C C . LYS A 1 97 ? 2.467 -0.448 -15.655 1.00 98.62 97 LYS A C 1
ATOM 787 O O . LYS A 1 97 ? 1.331 -0.466 -15.190 1.00 98.62 97 LYS A O 1
ATOM 792 N N . VAL A 1 98 ? 3.374 -1.395 -15.399 1.00 98.56 98 VAL A N 1
ATOM 793 C CA . VAL A 1 98 ? 3.102 -2.499 -14.467 1.00 98.56 98 VAL A CA 1
ATOM 794 C C . VAL A 1 98 ? 2.863 -1.965 -13.057 1.00 98.56 98 VAL A C 1
ATOM 796 O O . VAL A 1 98 ? 1.850 -2.325 -12.470 1.00 98.56 98 VAL A O 1
ATOM 799 N N . GLN A 1 99 ? 3.716 -1.066 -12.545 1.00 98.75 99 GLN A N 1
ATOM 800 C CA . GLN A 1 99 ? 3.511 -0.476 -11.217 1.00 98.75 99 GLN A CA 1
ATOM 801 C C . GLN A 1 99 ? 2.126 0.181 -11.112 1.00 98.75 99 GLN A C 1
ATOM 803 O O . GLN A 1 99 ? 1.361 -0.144 -10.215 1.00 98.75 99 GLN A O 1
ATOM 808 N N . MET A 1 100 ? 1.759 1.027 -12.078 1.00 98.62 100 MET A N 1
ATOM 809 C CA . MET A 1 100 ? 0.457 1.707 -12.079 1.00 98.62 100 MET A CA 1
ATOM 810 C C . MET A 1 100 ? -0.743 0.753 -12.185 1.00 98.62 100 MET A C 1
ATOM 812 O O . MET A 1 100 ? -1.835 1.099 -11.756 1.00 98.62 100 MET A O 1
ATOM 816 N N . SER A 1 101 ? -0.569 -0.412 -12.814 1.00 98.50 101 SER A N 1
ATOM 817 C CA . SER A 1 101 ? -1.669 -1.362 -13.037 1.00 98.50 101 SER A CA 1
ATOM 818 C C . SER A 1 101 ? -1.906 -2.299 -11.852 1.00 98.50 101 SER A C 1
ATOM 820 O O . SER A 1 101 ? -2.976 -2.896 -11.774 1.00 98.50 101 SER A O 1
ATOM 822 N N . ILE A 1 102 ? -0.897 -2.491 -10.997 1.00 97.88 102 ILE A N 1
ATOM 823 C CA . ILE A 1 102 ? -0.925 -3.459 -9.890 1.00 97.88 102 ILE A CA 1
ATOM 824 C C . ILE A 1 102 ? -1.133 -2.786 -8.528 1.00 97.88 102 ILE A C 1
ATOM 826 O O . ILE A 1 102 ? -1.711 -3.418 -7.646 1.00 97.88 102 ILE A O 1
ATOM 830 N N . TRP A 1 103 ? -0.655 -1.548 -8.353 1.00 97.44 103 TRP A N 1
ATOM 831 C CA . TRP A 1 103 ? -0.933 -0.730 -7.165 1.00 97.44 103 TRP A CA 1
ATOM 832 C C . TRP A 1 103 ? -2.424 -0.392 -7.072 1.00 97.44 103 TRP A C 1
ATOM 834 O O . TRP A 1 103 ? -2.947 -0.419 -5.936 1.00 97.44 103 TRP A O 1
#